Protein AF-A0A967Z6Y1-F1 (afdb_monomer_lite)

Sequence (161 aa):
MITGYQSSNDVVLAMERGEVHGQSSSLQYWAISRPDWLTDGRISHLLYVGPPDPLGTPGVPYLGDLVTTPEDRALVDFIEIGSRLGWPLFAPPGVSPARVETLRQAFERLMEDPAFVADFEATVKGRLNPTTGADLALFVDRALDTPPATLDAAKTILGID

Structure (mmCIF, N/CA/C/O backbone):
data_AF-A0A967Z6Y1-F1
#
_entry.id   AF-A0A967Z6Y1-F1
#
loop_
_atom_site.group_PDB
_atom_site.id
_atom_site.type_symbol
_atom_site.label_atom_id
_atom_site.label_alt_id
_atom_site.label_comp_id
_atom_site.label_asym_id
_atom_site.label_entity_id
_atom_site.label_seq_id
_atom_site.pdbx_PDB_ins_code
_atom_site.Cartn_x
_atom_site.Cartn_y
_atom_site.Cartn_z
_atom_site.occupancy
_atom_site.B_iso_or_equiv
_atom_site.auth_seq_id
_atom_site.auth_comp_id
_atom_site.auth_asym_id
_atom_site.auth_atom_id
_atom_site.pdbx_PDB_model_num
ATOM 1 N N . MET A 1 1 ? 8.935 6.449 26.970 1.00 50.94 1 MET A N 1
ATOM 2 C CA . MET A 1 1 ? 8.587 6.610 25.545 1.00 50.94 1 MET A CA 1
ATOM 3 C C . MET A 1 1 ? 8.590 5.224 24.927 1.00 50.94 1 MET A C 1
ATOM 5 O O . MET A 1 1 ? 9.630 4.582 24.974 1.00 50.94 1 MET A O 1
ATOM 9 N N . ILE A 1 2 ? 7.441 4.726 24.464 1.00 59.88 2 ILE A N 1
ATOM 10 C CA . ILE A 1 2 ? 7.377 3.499 23.656 1.00 59.88 2 ILE A CA 1
ATOM 11 C C . ILE A 1 2 ? 7.537 3.961 22.210 1.00 59.88 2 ILE A C 1
ATOM 13 O O . ILE A 1 2 ? 6.683 4.679 21.704 1.00 59.88 2 ILE A O 1
ATOM 17 N N . THR A 1 3 ? 8.646 3.614 21.566 1.00 75.62 3 THR A N 1
ATOM 18 C CA . THR A 1 3 ? 8.992 4.041 20.195 1.00 75.62 3 THR A CA 1
ATOM 19 C C . THR A 1 3 ? 8.289 3.218 19.109 1.00 75.62 3 THR A C 1
ATOM 21 O O . THR A 1 3 ? 8.717 3.220 17.961 1.00 75.62 3 THR A O 1
ATOM 24 N N . GLY A 1 4 ? 7.235 2.486 19.474 1.00 81.38 4 GLY A N 1
ATOM 25 C CA . GLY A 1 4 ? 6.587 1.488 18.628 1.00 81.38 4 GLY A CA 1
ATOM 26 C C . GLY A 1 4 ? 7.291 0.127 18.631 1.00 81.38 4 GLY A C 1
ATOM 27 O O . GLY A 1 4 ? 8.338 -0.068 19.252 1.00 81.38 4 GLY A O 1
ATOM 28 N N . TYR A 1 5 ? 6.672 -0.821 17.933 1.00 86.19 5 TYR A N 1
ATOM 29 C CA . TYR A 1 5 ? 7.165 -2.181 17.724 1.00 86.19 5 TYR A CA 1
ATOM 30 C C . TYR A 1 5 ? 7.940 -2.263 16.401 1.00 86.19 5 TYR A C 1
ATOM 32 O O . TYR A 1 5 ? 7.614 -1.557 15.451 1.00 86.19 5 TYR A O 1
ATOM 40 N N . GLN A 1 6 ? 8.970 -3.111 16.335 1.00 86.56 6 GLN A N 1
ATOM 41 C CA . GLN A 1 6 ? 9.838 -3.224 15.151 1.00 86.56 6 GLN A CA 1
ATOM 42 C C . GLN A 1 6 ? 9.226 -4.084 14.036 1.00 86.56 6 GLN A C 1
ATOM 44 O O . GLN A 1 6 ? 9.632 -3.983 12.881 1.00 86.56 6 GLN A O 1
ATOM 49 N N . SER A 1 7 ? 8.252 -4.931 14.370 1.00 87.25 7 SER A N 1
ATOM 50 C CA . SER A 1 7 ? 7.548 -5.780 13.415 1.00 87.25 7 SER A CA 1
ATOM 51 C C . SER A 1 7 ? 6.102 -6.029 13.841 1.00 87.25 7 SER A C 1
ATOM 53 O O . SER A 1 7 ? 5.775 -5.971 15.027 1.00 87.25 7 SER A O 1
ATOM 55 N N . SER A 1 8 ? 5.241 -6.393 12.888 1.00 87.00 8 SER A N 1
ATOM 56 C CA . SER A 1 8 ? 3.865 -6.823 13.179 1.00 87.00 8 SER A CA 1
ATOM 57 C C . SER A 1 8 ? 3.813 -8.046 14.103 1.00 87.00 8 SER A C 1
ATOM 59 O O . SER A 1 8 ? 2.883 -8.175 14.893 1.00 87.00 8 SER A O 1
ATOM 61 N N . ASN A 1 9 ? 4.823 -8.923 14.067 1.00 89.38 9 ASN A N 1
ATOM 62 C CA . ASN A 1 9 ? 4.895 -10.075 14.972 1.00 89.38 9 ASN A CA 1
ATOM 63 C C . ASN A 1 9 ? 5.085 -9.648 16.434 1.00 89.38 9 ASN A C 1
ATOM 65 O O . ASN A 1 9 ? 4.484 -10.249 17.324 1.00 89.38 9 ASN A O 1
ATOM 69 N N . ASP A 1 10 ? 5.875 -8.601 16.686 1.00 91.38 10 ASP A N 1
ATOM 70 C CA . ASP A 1 10 ? 6.061 -8.077 18.043 1.00 91.38 10 ASP A CA 1
ATOM 71 C C . ASP A 1 10 ? 4.764 -7.448 18.570 1.00 91.38 10 ASP A C 1
ATOM 73 O O . ASP A 1 10 ? 4.431 -7.611 19.744 1.00 91.38 10 ASP A O 1
ATOM 77 N N . VAL A 1 11 ? 3.993 -6.791 17.691 1.00 92.31 11 VAL A N 1
ATOM 78 C CA . VAL A 1 11 ? 2.666 -6.258 18.036 1.00 92.31 11 VAL A CA 1
ATOM 79 C C . VAL A 1 11 ? 1.692 -7.390 18.359 1.00 92.31 11 VAL A C 1
ATOM 81 O O . VAL A 1 11 ? 0.976 -7.303 19.350 1.00 92.31 11 VAL A O 1
ATOM 84 N N . VAL A 1 12 ? 1.686 -8.482 17.586 1.00 92.56 12 VAL A N 1
ATOM 85 C CA . VAL A 1 12 ? 0.849 -9.661 17.881 1.00 92.56 12 VAL A CA 1
ATOM 86 C C . VAL A 1 12 ? 1.192 -10.257 19.246 1.00 92.56 12 VAL A C 1
ATOM 88 O O . VAL A 1 12 ? 0.289 -10.555 20.022 1.00 92.56 12 VAL A O 1
ATOM 91 N N . LEU A 1 13 ? 2.477 -10.384 19.582 1.00 92.81 13 LEU A N 1
ATOM 92 C CA . LEU A 1 13 ? 2.890 -10.874 20.899 1.00 92.81 13 LEU A CA 1
ATOM 93 C C . LEU A 1 13 ? 2.440 -9.933 22.026 1.00 92.81 13 LEU A C 1
ATOM 95 O O . LEU A 1 13 ? 2.010 -10.384 23.087 1.00 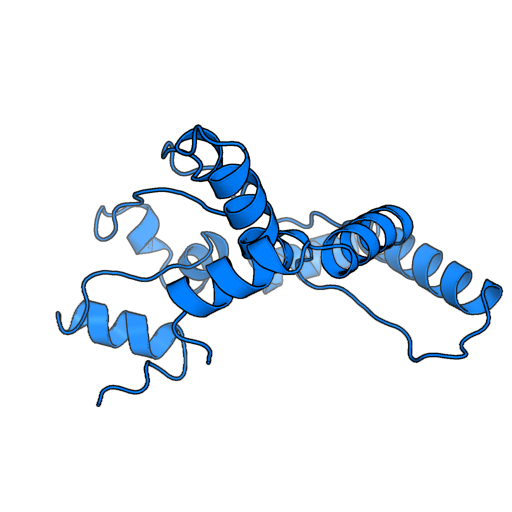92.81 13 LEU A O 1
ATOM 99 N N . ALA A 1 14 ? 2.510 -8.624 21.798 1.00 93.81 14 ALA A N 1
ATOM 100 C CA . ALA A 1 14 ? 1.993 -7.631 22.727 1.00 93.81 14 ALA A CA 1
ATOM 101 C C . ALA A 1 14 ? 0.461 -7.697 22.868 1.00 93.81 14 ALA A C 1
ATOM 103 O O . ALA A 1 14 ? -0.049 -7.539 23.977 1.00 93.81 14 ALA A O 1
ATOM 104 N N . MET A 1 15 ? -0.271 -7.995 21.787 1.00 93.75 15 MET A N 1
ATOM 105 C CA . MET A 1 15 ? -1.713 -8.265 21.836 1.00 93.75 15 MET A CA 1
ATOM 106 C C . MET A 1 15 ? -2.018 -9.497 22.694 1.00 93.75 15 MET A C 1
ATOM 108 O O . MET A 1 15 ? -2.877 -9.435 23.567 1.00 93.75 15 MET A O 1
ATOM 112 N N . GLU A 1 16 ? -1.282 -10.597 22.507 1.00 92.25 16 GLU A N 1
ATOM 113 C CA . GLU A 1 16 ? -1.439 -11.825 23.306 1.00 92.25 16 GLU A CA 1
ATOM 114 C C . GLU A 1 16 ? -1.166 -11.589 24.802 1.00 92.25 16 GLU A C 1
ATOM 116 O O . GLU A 1 16 ? -1.786 -12.221 25.657 1.00 92.25 16 GLU A O 1
ATOM 121 N N . ARG A 1 17 ? -0.261 -10.658 25.129 1.00 94.75 17 ARG A N 1
ATOM 122 C CA . ARG A 1 17 ? 0.058 -10.253 26.509 1.00 94.75 17 ARG A CA 1
ATOM 123 C C . ARG A 1 17 ? -0.894 -9.206 27.091 1.00 94.75 17 ARG A C 1
ATOM 125 O O . ARG A 1 17 ? -0.795 -8.909 28.279 1.00 94.75 17 ARG A O 1
ATOM 132 N N . GLY A 1 18 ? -1.788 -8.640 26.281 1.00 92.81 18 GLY A N 1
ATOM 133 C CA . GLY A 1 18 ? -2.673 -7.546 26.685 1.00 92.81 18 GLY A CA 1
ATOM 134 C C . GLY A 1 18 ? -1.967 -6.195 26.859 1.00 92.81 18 GLY A C 1
ATOM 135 O O . GLY A 1 18 ? -2.501 -5.308 27.518 1.00 92.81 18 GLY A O 1
ATOM 136 N N . GLU A 1 19 ? -0.770 -6.023 26.294 1.00 94.19 19 GLU A N 1
ATOM 137 C CA . GLU A 1 19 ? -0.039 -4.746 26.297 1.00 94.19 19 GLU A CA 1
ATOM 138 C C . GLU A 1 19 ? -0.647 -3.750 25.293 1.00 94.19 19 GLU A C 1
ATOM 140 O O . GLU A 1 19 ? -0.638 -2.539 25.520 1.00 94.19 19 GLU A O 1
ATOM 145 N N . VAL A 1 20 ? -1.206 -4.263 24.192 1.00 93.56 20 VAL A N 1
ATOM 146 C CA . VAL A 1 20 ? -1.937 -3.499 23.172 1.00 93.56 20 VAL A CA 1
ATOM 147 C C . VAL A 1 20 ? -3.219 -4.229 22.774 1.00 93.56 20 VAL A C 1
ATOM 149 O O . VAL A 1 20 ? -3.325 -5.442 22.918 1.00 93.56 20 VAL A O 1
ATOM 152 N N . HIS A 1 21 ? -4.198 -3.494 22.245 1.00 91.75 21 HIS A N 1
ATOM 153 C CA . HIS A 1 21 ? -5.531 -4.036 21.942 1.00 91.75 21 HIS A CA 1
ATOM 154 C C . HIS A 1 21 ? -5.783 -4.286 20.449 1.00 91.75 21 HIS A C 1
ATOM 156 O O . HIS A 1 21 ? -6.832 -4.809 20.085 1.00 91.75 21 HIS A O 1
ATOM 162 N N . GLY A 1 22 ? -4.853 -3.908 19.570 1.00 90.88 22 GLY A N 1
ATOM 163 C CA . GLY A 1 22 ? -5.031 -4.076 18.134 1.00 90.88 22 GLY A CA 1
ATOM 164 C C . GLY A 1 22 ? -3.890 -3.501 17.310 1.00 90.88 22 GLY A C 1
ATOM 165 O O . GLY A 1 22 ? -3.001 -2.824 17.828 1.00 90.88 22 GLY A O 1
ATOM 166 N N . GLN A 1 23 ? -3.953 -3.768 16.010 1.00 90.69 23 GLN A N 1
ATOM 167 C CA . GLN A 1 23 ? -3.041 -3.227 15.013 1.00 90.69 23 GLN A CA 1
ATOM 168 C C . GLN A 1 23 ? -3.755 -3.025 13.679 1.00 90.69 23 GLN A C 1
ATOM 170 O O . GLN A 1 23 ? -4.730 -3.714 13.380 1.00 90.69 23 GLN A O 1
ATOM 175 N N . SER A 1 24 ? -3.228 -2.115 12.864 1.00 88.31 24 SER A N 1
ATOM 176 C CA . SER A 1 24 ? -3.577 -2.046 11.446 1.00 88.31 24 SER A CA 1
ATOM 177 C C . SER A 1 24 ? -2.726 -3.060 10.682 1.00 88.31 24 SER A C 1
ATOM 179 O O . SER A 1 24 ? -1.499 -3.054 10.790 1.00 88.31 24 SER A O 1
ATOM 181 N N . SER A 1 25 ? -3.357 -3.990 9.969 1.00 87.75 25 SER A N 1
ATOM 182 C CA . SER A 1 25 ? -2.686 -5.033 9.179 1.00 87.75 25 SER A CA 1
ATOM 183 C C . SER A 1 25 ? -3.611 -5.533 8.072 1.00 87.75 25 SER A C 1
ATOM 185 O O . SER A 1 25 ? -4.831 -5.480 8.223 1.00 87.75 25 SER A O 1
ATOM 187 N N . SER A 1 26 ? -3.041 -6.026 6.969 1.00 85.06 26 SER A N 1
ATOM 188 C CA . SER A 1 26 ? -3.812 -6.620 5.868 1.00 85.06 26 SER A CA 1
ATOM 189 C C . SER A 1 26 ? -4.432 -7.962 6.267 1.00 85.06 26 SER A C 1
ATOM 191 O O . SER A 1 26 ? -3.914 -8.652 7.153 1.00 85.06 26 SER A O 1
ATOM 193 N N . LEU A 1 27 ? -5.509 -8.384 5.590 1.00 85.88 27 LEU A N 1
ATOM 194 C CA . LEU A 1 27 ? -6.073 -9.722 5.818 1.00 85.88 27 LEU A CA 1
ATOM 195 C C . LEU A 1 27 ? -5.074 -10.802 5.419 1.00 85.88 27 LEU A C 1
ATOM 197 O O . LEU A 1 27 ? -4.967 -11.823 6.094 1.00 85.88 27 LEU A O 1
ATOM 201 N N . GLN A 1 28 ? -4.286 -10.543 4.375 1.00 83.69 28 GLN A N 1
ATOM 202 C CA . GLN A 1 28 ? -3.210 -11.430 3.954 1.00 83.69 28 GLN A CA 1
ATOM 203 C C . GLN A 1 28 ? -2.195 -11.705 5.080 1.00 83.69 28 GLN A C 1
ATOM 205 O O . GLN A 1 28 ? -1.798 -12.854 5.274 1.00 83.69 28 GLN A O 1
ATOM 210 N N . TYR A 1 29 ? -1.798 -10.691 5.861 1.00 87.44 29 TYR A N 1
ATOM 211 C CA . TYR A 1 29 ? -0.897 -10.898 7.001 1.00 87.44 29 TYR A CA 1
ATOM 212 C C . TYR A 1 29 ? -1.491 -11.883 8.013 1.00 87.44 29 TYR A C 1
ATOM 214 O O . TYR A 1 29 ? -0.802 -12.801 8.466 1.00 87.44 29 TYR A O 1
ATOM 222 N N . TRP A 1 30 ? -2.771 -11.724 8.349 1.00 88.94 30 TRP A N 1
ATOM 223 C CA . TRP A 1 30 ? -3.456 -12.614 9.284 1.00 88.94 30 TRP A CA 1
ATOM 224 C C . TRP A 1 30 ? -3.620 -14.022 8.714 1.00 88.94 30 TRP A C 1
ATOM 226 O O . TRP A 1 30 ? -3.333 -14.988 9.415 1.00 88.94 30 TRP A O 1
ATOM 236 N N . ALA A 1 31 ? -3.968 -14.148 7.432 1.00 86.19 31 ALA A N 1
ATOM 237 C CA . ALA A 1 31 ? -4.096 -15.432 6.746 1.00 86.19 31 ALA A CA 1
ATOM 238 C C . ALA A 1 31 ? -2.784 -16.242 6.739 1.00 86.19 31 ALA A C 1
ATOM 240 O O . ALA A 1 31 ? -2.821 -17.470 6.779 1.00 86.19 31 ALA A O 1
ATOM 241 N N . ILE A 1 32 ? -1.625 -15.572 6.724 1.00 86.75 32 ILE A N 1
ATOM 242 C CA . ILE A 1 32 ? -0.308 -16.223 6.800 1.00 86.75 32 ILE A CA 1
ATOM 243 C C . ILE A 1 32 ? 0.100 -16.503 8.250 1.00 86.75 32 ILE A C 1
ATOM 245 O O . ILE A 1 32 ? 0.548 -17.601 8.572 1.00 86.75 32 ILE A O 1
ATOM 249 N N . SER A 1 33 ? 0.013 -15.496 9.121 1.00 88.38 33 SER A N 1
ATOM 250 C CA . SER A 1 33 ? 0.663 -15.524 10.438 1.00 88.38 33 SER A CA 1
ATOM 251 C C . SER A 1 33 ? -0.204 -16.117 11.549 1.00 88.38 33 SER A C 1
ATOM 253 O O . SER A 1 33 ? 0.334 -16.703 12.494 1.00 88.38 33 SER A O 1
ATOM 255 N N . ARG A 1 34 ? -1.527 -15.940 11.471 1.00 91.00 34 ARG A N 1
ATOM 256 C CA . ARG A 1 34 ? -2.524 -16.343 12.478 1.00 91.00 34 ARG A CA 1
ATOM 257 C C . ARG A 1 34 ? -3.874 -16.666 11.800 1.00 91.00 34 ARG A C 1
ATOM 259 O O . ARG A 1 34 ? -4.873 -16.025 12.125 1.00 91.00 34 ARG A O 1
ATOM 266 N N . PRO A 1 35 ? -3.942 -17.635 10.865 1.00 89.62 35 PRO A N 1
ATOM 267 C CA . PRO A 1 35 ? -5.153 -17.892 10.076 1.00 89.62 35 PRO A CA 1
ATOM 268 C C . PRO A 1 35 ? -6.388 -18.175 10.939 1.00 89.62 35 PRO A C 1
ATOM 270 O O . PRO A 1 35 ? -7.474 -17.689 10.632 1.00 89.62 35 PRO A O 1
ATOM 273 N N . ASP A 1 36 ? -6.215 -18.888 12.055 1.00 92.44 36 ASP A N 1
ATOM 274 C CA . ASP A 1 36 ? -7.314 -19.240 12.960 1.00 92.44 36 ASP A CA 1
ATOM 275 C C . ASP A 1 36 ? -8.018 -18.001 13.539 1.00 92.44 36 ASP A C 1
ATOM 277 O O . ASP A 1 36 ? -9.241 -18.010 13.699 1.00 92.44 36 ASP A O 1
ATOM 281 N N . TRP A 1 37 ? -7.281 -16.903 13.761 1.00 91.62 37 TRP A N 1
ATOM 282 C CA . TRP A 1 37 ? -7.817 -15.670 14.354 1.00 91.62 37 TRP A CA 1
ATOM 283 C C . TRP A 1 37 ? -8.871 -15.004 13.466 1.00 91.62 37 TRP A C 1
ATOM 285 O O . TRP A 1 37 ? -9.759 -14.324 13.973 1.00 91.62 37 TRP A O 1
ATOM 295 N N . LEU A 1 38 ? -8.819 -15.232 12.149 1.00 88.25 38 LEU A N 1
ATOM 296 C CA . LEU A 1 38 ? -9.827 -14.733 11.211 1.00 88.25 38 LEU A CA 1
ATOM 297 C C . LEU A 1 38 ? -11.191 -15.418 11.382 1.00 88.25 38 LEU A C 1
ATOM 299 O O . LEU A 1 38 ? -12.192 -14.900 10.892 1.00 88.25 38 LEU A O 1
ATOM 303 N N . THR A 1 39 ? -11.242 -16.577 12.045 1.00 87.94 39 THR A N 1
ATOM 304 C CA . THR A 1 39 ? -12.448 -17.422 12.110 1.00 87.94 39 THR A CA 1
ATOM 305 C C . THR A 1 39 ? -12.922 -17.736 13.524 1.00 87.94 39 THR A C 1
ATOM 307 O O . THR A 1 39 ? -14.099 -18.035 13.712 1.00 87.94 39 THR A O 1
ATOM 310 N N . ASP A 1 40 ? -12.049 -17.648 14.527 1.00 92.12 40 ASP A N 1
ATOM 311 C CA . ASP A 1 40 ? -12.356 -18.063 15.900 1.00 92.12 40 ASP A CA 1
ATOM 312 C C . ASP A 1 40 ? -12.837 -16.927 16.821 1.00 92.12 40 ASP A C 1
ATOM 314 O O . ASP A 1 40 ? -13.125 -17.156 17.997 1.00 92.12 40 ASP A O 1
ATOM 318 N N . GLY A 1 41 ? -12.956 -15.708 16.286 1.00 89.06 41 GLY A N 1
ATOM 319 C CA . GLY A 1 41 ? -13.467 -14.543 17.008 1.00 89.06 41 GLY A CA 1
ATOM 320 C C . GLY A 1 41 ? -12.457 -13.869 17.940 1.00 89.06 41 GLY A C 1
ATOM 321 O O . GLY A 1 41 ? -12.855 -13.007 18.721 1.00 89.06 41 GLY A O 1
ATOM 322 N N . ARG A 1 42 ? -11.161 -14.219 17.876 1.00 89.69 42 ARG A N 1
ATOM 323 C CA . ARG A 1 42 ? -10.113 -13.540 18.667 1.00 89.69 42 ARG A CA 1
ATOM 324 C C . ARG A 1 42 ? -9.855 -12.098 18.252 1.00 89.69 42 ARG A C 1
ATOM 326 O O . ARG A 1 42 ? -9.393 -11.314 19.077 1.00 89.69 42 ARG A O 1
ATOM 333 N N . ILE A 1 43 ? -10.127 -11.752 16.996 1.00 91.69 43 ILE A N 1
ATOM 334 C CA . ILE A 1 43 ? -10.011 -10.383 16.494 1.00 91.69 43 ILE A CA 1
ATOM 335 C C . ILE A 1 43 ? -11.332 -9.907 15.903 1.00 91.69 43 ILE A C 1
ATOM 337 O O . ILE A 1 43 ? -12.084 -10.676 15.305 1.00 91.69 43 ILE A O 1
ATOM 341 N N . SER A 1 44 ? -11.567 -8.606 16.035 1.00 91.06 44 SER A N 1
ATOM 342 C CA . SER A 1 44 ? -12.679 -7.903 15.404 1.00 91.06 44 SER A CA 1
ATOM 343 C C . SER A 1 44 ? -12.122 -6.853 14.457 1.00 91.06 44 SER A C 1
ATOM 345 O O . SER A 1 44 ? -11.306 -6.020 14.853 1.00 91.06 44 SER A O 1
ATOM 347 N N . HIS A 1 45 ? -12.581 -6.871 13.211 1.00 90.38 45 HIS A N 1
ATOM 348 C CA . HIS A 1 45 ? -12.294 -5.806 12.258 1.00 90.38 45 HIS A CA 1
ATOM 349 C C . HIS A 1 45 ? -13.220 -4.621 12.560 1.00 90.38 45 HIS A C 1
ATOM 351 O O . HIS A 1 45 ? -14.406 -4.819 12.821 1.00 90.38 45 HIS A O 1
ATOM 357 N N . LEU A 1 46 ? -12.690 -3.397 12.543 1.00 91.25 46 LEU A N 1
ATOM 358 C CA . LEU A 1 46 ? -13.467 -2.186 12.855 1.00 91.25 46 LEU A CA 1
ATOM 359 C C . LEU A 1 46 ? -13.756 -1.343 11.611 1.00 91.25 46 LEU A C 1
ATOM 361 O O . LEU A 1 46 ? -14.855 -0.823 11.449 1.00 91.25 46 LEU A O 1
ATOM 365 N N . LEU A 1 47 ? -12.758 -1.218 10.743 1.00 90.88 47 LEU A N 1
ATOM 366 C CA . LEU A 1 47 ? -12.800 -0.499 9.476 1.00 90.88 47 LEU A CA 1
ATOM 367 C C . LEU A 1 47 ? -11.699 -1.051 8.568 1.00 90.88 47 LEU A C 1
ATOM 369 O O . LEU A 1 47 ? -10.795 -1.740 9.050 1.00 90.88 47 LEU A O 1
ATOM 373 N N . TYR A 1 48 ? -11.744 -0.722 7.281 1.00 89.69 48 TYR A N 1
ATOM 374 C CA . TYR A 1 48 ? -10.618 -0.941 6.375 1.00 89.69 48 TYR A CA 1
ATOM 375 C C . TYR A 1 48 ? -10.178 0.363 5.702 1.00 89.69 48 TYR A C 1
ATOM 377 O O . TYR A 1 48 ? -10.964 1.299 5.542 1.00 89.69 48 TYR A O 1
ATOM 385 N N . VAL A 1 49 ? -8.898 0.411 5.334 1.00 89.00 49 VAL A N 1
ATOM 386 C CA . VAL A 1 49 ? -8.229 1.539 4.673 1.00 89.00 49 VAL A CA 1
ATOM 387 C C . VAL A 1 49 ? -7.471 0.994 3.469 1.00 89.00 49 VAL A C 1
ATOM 389 O O . VAL A 1 49 ? -6.829 -0.052 3.570 1.00 89.00 49 VAL A O 1
ATOM 392 N N . GLY A 1 50 ? -7.515 1.710 2.351 1.00 85.69 50 GLY A N 1
ATOM 393 C CA . GLY A 1 50 ? -6.879 1.300 1.103 1.00 85.69 50 GLY A CA 1
ATOM 394 C C . GLY A 1 50 ? -7.782 0.451 0.200 1.00 85.69 50 GLY A C 1
ATOM 395 O O . GLY A 1 50 ? -9.000 0.394 0.397 1.00 85.69 50 GLY A O 1
ATOM 396 N N . PRO A 1 51 ? -7.204 -0.173 -0.844 1.00 79.44 51 PRO A N 1
ATOM 397 C CA . PRO A 1 51 ? -7.977 -0.953 -1.800 1.00 79.44 51 PRO A CA 1
ATOM 398 C C . PRO A 1 51 ? -8.609 -2.185 -1.129 1.00 79.44 51 PRO A C 1
ATOM 400 O O . PRO A 1 51 ? -8.071 -2.685 -0.138 1.00 79.44 51 PRO A O 1
ATOM 403 N N . PRO A 1 52 ? -9.723 -2.709 -1.674 1.00 75.00 52 PRO A N 1
ATOM 404 C CA . PRO A 1 52 ? -10.277 -3.981 -1.227 1.00 75.00 52 PRO A CA 1
ATOM 405 C C . PRO A 1 52 ? -9.208 -5.080 -1.230 1.00 75.00 52 PRO A C 1
ATOM 407 O O . PRO A 1 52 ? -8.486 -5.246 -2.216 1.00 75.00 52 PRO A O 1
ATOM 410 N N . ASP A 1 53 ? -9.116 -5.830 -0.133 1.00 77.19 53 ASP A N 1
ATOM 411 C CA . ASP A 1 53 ? -8.202 -6.967 -0.043 1.00 77.19 53 ASP A CA 1
ATOM 412 C C . ASP A 1 53 ? -8.713 -8.090 -0.968 1.00 77.19 53 ASP A C 1
ATOM 414 O O . ASP A 1 53 ? -9.919 -8.369 -0.984 1.00 77.19 53 ASP A O 1
ATOM 418 N N . PRO A 1 54 ? -7.845 -8.755 -1.748 1.00 74.94 54 PRO A N 1
ATOM 419 C CA . PRO A 1 54 ? -8.275 -9.850 -2.611 1.00 74.94 54 PRO A CA 1
ATOM 420 C C . PRO A 1 54 ? -8.866 -11.058 -1.868 1.00 74.94 54 PRO A C 1
ATOM 422 O O . PRO A 1 54 ? -9.546 -11.880 -2.484 1.00 74.94 54 PRO A O 1
ATOM 425 N N . LEU A 1 55 ? -8.622 -11.182 -0.559 1.00 76.25 55 LEU A N 1
ATOM 426 C CA . LEU A 1 55 ? -9.267 -12.173 0.307 1.00 76.25 55 LEU A CA 1
ATOM 427 C C . LEU A 1 55 ? -10.704 -11.781 0.704 1.00 76.25 55 LEU A C 1
ATOM 429 O O . LEU A 1 55 ? -11.410 -12.588 1.308 1.00 76.25 55 LEU A O 1
ATOM 433 N N . GLY A 1 56 ? -11.154 -10.579 0.335 1.00 76.12 56 GLY A N 1
ATOM 434 C CA . GLY A 1 56 ? -12.487 -10.039 0.593 1.00 76.12 56 GLY A CA 1
ATOM 435 C C . GLY A 1 56 ? -12.478 -8.859 1.566 1.00 76.12 56 GLY A C 1
ATOM 436 O O . GLY A 1 56 ? -11.445 -8.466 2.100 1.00 76.12 56 GLY A O 1
ATOM 437 N N . THR A 1 57 ? -13.652 -8.278 1.819 1.00 69.25 57 THR A N 1
ATOM 438 C CA . THR A 1 57 ? -13.828 -7.251 2.855 1.00 69.25 57 THR A CA 1
ATOM 439 C C . THR A 1 57 ? -14.502 -7.871 4.083 1.00 69.25 57 THR A C 1
ATOM 441 O O . THR A 1 57 ? -15.459 -8.634 3.931 1.00 69.25 57 THR A O 1
ATOM 444 N N . PRO A 1 58 ? -14.070 -7.557 5.319 1.00 70.62 58 PRO A N 1
ATOM 445 C CA . PRO A 1 58 ? -14.605 -8.200 6.521 1.00 70.62 58 PRO A CA 1
ATOM 446 C C . PRO A 1 58 ? -15.996 -7.677 6.939 1.00 70.62 58 PRO A C 1
ATOM 448 O O . PRO A 1 58 ? -16.356 -7.739 8.109 1.00 70.62 58 PRO A O 1
ATOM 451 N N . GLY A 1 59 ? -16.788 -7.140 6.000 1.00 82.56 59 GLY A N 1
ATOM 452 C CA . GLY A 1 59 ? -18.114 -6.572 6.275 1.00 82.56 59 GLY A CA 1
ATOM 453 C C . GLY A 1 59 ? -18.091 -5.302 7.137 1.00 82.56 59 GLY A C 1
ATOM 454 O O . GLY A 1 59 ? -19.095 -4.961 7.755 1.00 82.56 59 GLY A O 1
ATOM 455 N N . VAL A 1 60 ? -16.947 -4.619 7.196 1.00 89.12 60 VAL A N 1
ATOM 456 C CA . VAL A 1 60 ? -16.721 -3.393 7.978 1.00 89.12 60 VAL A CA 1
ATOM 457 C C . VAL A 1 60 ? -16.694 -2.165 7.067 1.00 89.12 60 VAL A C 1
ATOM 459 O O . VAL A 1 60 ? -16.395 -2.312 5.878 1.00 89.12 60 VAL A O 1
ATOM 462 N N . PRO A 1 61 ? -16.984 -0.958 7.585 1.00 92.12 61 PRO A N 1
ATOM 463 C CA . PRO A 1 61 ? -16.960 0.252 6.776 1.00 92.12 61 PRO A CA 1
ATOM 464 C C . PRO A 1 61 ? -15.567 0.555 6.217 1.00 92.12 61 PRO A C 1
ATOM 466 O O . PRO A 1 61 ? -14.539 0.330 6.864 1.00 92.12 61 PRO A O 1
ATOM 469 N N . TYR A 1 62 ? -15.559 1.128 5.021 1.00 91.25 62 TYR A N 1
ATOM 470 C CA . TYR A 1 62 ? -14.396 1.781 4.442 1.00 91.25 62 TYR A CA 1
ATOM 471 C C . TYR A 1 62 ? -14.176 3.141 5.106 1.00 91.25 62 TYR A C 1
ATOM 473 O O . TYR A 1 62 ? -15.128 3.909 5.245 1.00 91.25 62 TYR A O 1
ATOM 481 N N . LEU A 1 63 ? -12.939 3.495 5.465 1.00 91.88 63 LEU A N 1
ATOM 482 C CA . LEU A 1 63 ? -12.653 4.813 6.045 1.00 91.88 63 LEU A CA 1
ATOM 483 C C . LEU A 1 63 ? -13.096 5.970 5.131 1.00 91.88 63 LEU A C 1
ATOM 485 O O . LEU A 1 63 ? -13.657 6.951 5.618 1.00 91.88 63 LEU A O 1
ATOM 489 N N . GLY A 1 64 ? -12.907 5.839 3.814 1.00 91.38 64 GLY A N 1
ATOM 490 C CA . GLY A 1 64 ? -13.308 6.863 2.843 1.00 91.38 64 GLY A CA 1
ATOM 491 C C . GLY A 1 64 ? -14.823 7.102 2.756 1.00 91.38 64 GLY A C 1
ATOM 492 O O . GLY A 1 64 ? -15.253 8.187 2.349 1.00 91.38 64 GLY A O 1
ATOM 493 N N . ASP A 1 65 ? -15.635 6.133 3.189 1.00 91.94 65 ASP A N 1
ATOM 494 C CA . ASP A 1 65 ? -17.094 6.275 3.269 1.00 91.94 65 ASP A CA 1
ATOM 495 C C . ASP A 1 65 ? -17.541 6.986 4.556 1.00 91.94 65 ASP A C 1
ATOM 497 O O . ASP A 1 65 ? -18.653 7.511 4.617 1.00 91.94 65 ASP A O 1
ATOM 501 N N . LEU A 1 66 ? -16.683 7.027 5.582 1.00 94.12 66 LEU A N 1
ATOM 502 C CA . LEU A 1 66 ? -16.978 7.656 6.874 1.00 94.12 66 LEU A CA 1
ATOM 503 C C . LEU A 1 66 ? -16.651 9.155 6.903 1.00 94.12 66 LEU A C 1
ATOM 505 O O . LEU A 1 66 ? -17.179 9.878 7.748 1.00 94.12 66 LEU A O 1
ATOM 509 N N . VAL A 1 67 ? -15.794 9.632 5.997 1.00 94.12 67 VAL A N 1
ATOM 510 C CA . VAL A 1 67 ? -15.415 11.048 5.902 1.00 94.12 67 VAL A CA 1
ATOM 511 C C . VAL A 1 67 ? -16.369 11.827 4.998 1.00 94.12 67 VAL A C 1
ATOM 513 O O . VAL A 1 67 ? -16.765 11.369 3.925 1.00 94.12 67 VAL A O 1
ATOM 516 N N . THR A 1 68 ? -16.747 13.036 5.417 1.00 94.12 68 THR A N 1
ATOM 517 C CA . THR A 1 68 ? -17.776 13.829 4.721 1.00 94.12 68 THR A CA 1
ATOM 518 C C . THR A 1 68 ? -17.260 15.126 4.112 1.00 94.12 68 THR A C 1
ATOM 520 O O . THR A 1 68 ? -17.870 15.615 3.162 1.00 94.12 68 THR A O 1
ATOM 523 N N . THR A 1 69 ? -16.167 15.691 4.630 1.00 95.19 69 THR A N 1
ATOM 524 C CA . THR A 1 69 ? -15.618 16.962 4.137 1.00 95.19 69 THR A CA 1
ATOM 525 C C . THR A 1 69 ? -14.641 16.733 2.974 1.00 95.19 69 THR A C 1
ATOM 527 O O . THR A 1 69 ? -13.998 15.680 2.915 1.00 95.19 69 THR A O 1
ATOM 530 N N . PRO A 1 70 ? -14.518 17.677 2.020 1.00 92.06 70 PRO A N 1
ATOM 531 C CA . PRO A 1 70 ? -13.487 17.615 0.982 1.00 92.06 70 PRO A CA 1
ATOM 532 C C . PRO A 1 70 ? -12.067 17.508 1.553 1.00 92.06 70 PRO A C 1
ATOM 534 O O . PRO A 1 70 ? -11.235 16.793 1.000 1.00 92.06 70 PRO A O 1
ATOM 537 N N . GLU A 1 71 ? -11.807 18.188 2.667 1.00 91.31 71 GLU A N 1
ATOM 538 C CA . GLU A 1 71 ? -10.519 18.201 3.354 1.00 91.31 71 GLU A CA 1
ATOM 539 C C . GLU A 1 71 ? -10.170 16.822 3.931 1.00 91.31 71 GLU A C 1
ATOM 541 O O . GLU A 1 71 ? -9.083 16.304 3.669 1.00 91.31 71 GLU A O 1
ATOM 546 N N . ASP A 1 72 ? -11.105 16.183 4.643 1.00 92.56 72 ASP A N 1
ATOM 547 C CA . ASP A 1 72 ? -10.901 14.840 5.198 1.00 92.56 72 ASP A CA 1
ATOM 548 C C . ASP A 1 72 ? -10.778 13.788 4.090 1.00 92.56 72 ASP A C 1
ATOM 550 O O . ASP A 1 72 ? -10.002 12.842 4.215 1.00 92.56 72 ASP A O 1
ATOM 554 N N . ARG A 1 73 ? -11.508 13.954 2.977 1.00 91.69 73 ARG A N 1
ATOM 555 C CA . ARG A 1 73 ? -11.374 13.080 1.800 1.00 91.69 73 ARG A CA 1
ATOM 556 C C . ARG A 1 73 ? -9.979 13.165 1.196 1.00 91.69 73 ARG A C 1
ATOM 558 O O . ARG A 1 73 ? -9.355 12.129 1.003 1.00 91.69 73 ARG A O 1
ATOM 565 N N . ALA A 1 74 ? -9.468 14.376 0.972 1.00 90.25 74 ALA A N 1
ATOM 566 C CA . ALA A 1 74 ? -8.107 14.576 0.480 1.00 90.25 74 ALA A CA 1
ATOM 567 C C . ALA A 1 74 ? -7.056 13.974 1.427 1.00 90.25 74 ALA A C 1
ATOM 569 O O . ALA A 1 74 ? -6.057 13.417 0.972 1.00 90.25 74 ALA A O 1
ATOM 570 N N . LEU A 1 75 ? -7.283 14.050 2.739 1.00 91.12 75 LEU A N 1
ATOM 571 C CA . LEU A 1 75 ? -6.408 13.427 3.724 1.00 91.12 75 LEU A CA 1
ATOM 572 C C . LEU A 1 75 ? -6.452 11.890 3.666 1.00 91.12 75 LEU A C 1
ATOM 574 O O . LEU A 1 75 ? -5.397 11.257 3.691 1.00 91.12 75 LEU A O 1
ATOM 578 N N . VAL A 1 76 ? -7.641 11.285 3.580 1.00 91.62 76 VAL A N 1
ATOM 579 C CA . VAL A 1 76 ? -7.783 9.826 3.425 1.00 91.62 76 VAL A CA 1
ATOM 580 C C . VAL A 1 76 ? -7.125 9.361 2.129 1.00 91.62 76 VAL A C 1
ATOM 582 O O . VAL A 1 76 ? -6.336 8.419 2.163 1.00 91.62 76 VAL A O 1
ATOM 585 N N . ASP A 1 77 ? -7.371 10.058 1.017 1.00 87.94 77 ASP A N 1
ATOM 586 C CA . ASP A 1 77 ? -6.746 9.760 -0.273 1.00 87.94 77 ASP A CA 1
ATOM 587 C C . ASP A 1 77 ? -5.216 9.799 -0.167 1.00 87.94 77 ASP A C 1
ATOM 589 O O . ASP A 1 77 ? -4.546 8.895 -0.666 1.00 87.94 77 ASP A O 1
ATOM 593 N N . PHE A 1 78 ? -4.663 10.795 0.537 1.00 88.94 78 PHE A N 1
ATOM 594 C CA . PHE A 1 78 ? -3.226 10.910 0.772 1.00 88.94 78 PHE A CA 1
ATOM 595 C C . PHE A 1 78 ? -2.665 9.752 1.613 1.00 88.94 78 PHE A C 1
ATOM 597 O O . PHE A 1 78 ? -1.678 9.122 1.230 1.00 88.94 78 PHE A O 1
ATOM 604 N N . ILE A 1 79 ? -3.298 9.434 2.746 1.00 87.44 79 ILE A N 1
ATOM 605 C CA . ILE A 1 79 ? -2.852 8.351 3.641 1.00 87.44 79 ILE A CA 1
ATOM 606 C C . ILE A 1 79 ? -2.914 6.990 2.929 1.00 87.44 79 ILE A C 1
ATOM 608 O O . ILE A 1 79 ? -2.085 6.112 3.174 1.00 87.44 79 ILE A O 1
ATOM 612 N N . GLU A 1 80 ? -3.858 6.814 2.006 1.00 88.06 80 GLU A N 1
ATOM 613 C CA . GLU A 1 80 ? -4.025 5.582 1.240 1.00 88.06 80 GLU A CA 1
ATOM 614 C C . GLU A 1 80 ? -3.060 5.402 0.070 1.00 88.06 80 GLU A C 1
ATOM 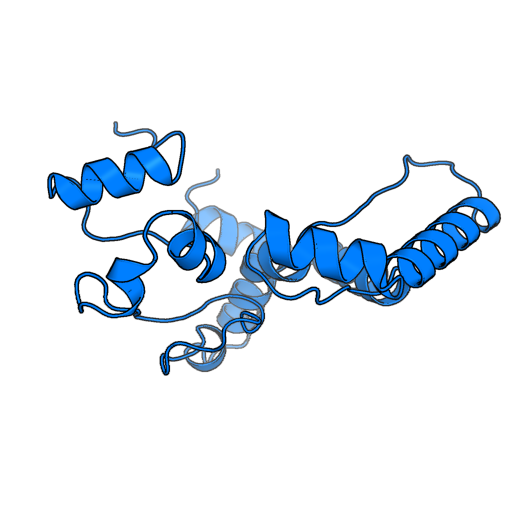616 O O . GLU A 1 80 ? -3.004 4.295 -0.476 1.00 88.06 80 GLU A O 1
ATOM 621 N N . ILE A 1 81 ? -2.287 6.425 -0.315 1.00 85.25 81 ILE A N 1
ATOM 622 C CA . ILE A 1 81 ? -1.346 6.336 -1.445 1.00 85.25 81 ILE A CA 1
ATOM 623 C C . ILE A 1 81 ? -0.452 5.102 -1.301 1.00 85.25 81 ILE A C 1
ATOM 625 O O . ILE A 1 81 ? -0.343 4.311 -2.236 1.00 85.25 81 ILE A O 1
ATOM 629 N N . GLY A 1 82 ? 0.140 4.894 -0.121 1.00 80.75 82 GLY A N 1
ATOM 630 C CA . GLY A 1 82 ? 1.023 3.752 0.128 1.00 80.75 82 GLY A CA 1
ATOM 631 C C . GLY A 1 82 ? 0.322 2.407 -0.079 1.00 80.75 82 GLY A C 1
ATOM 632 O O . GLY A 1 82 ? 0.833 1.547 -0.794 1.00 80.75 82 GLY A O 1
ATOM 633 N N . SER A 1 83 ? -0.884 2.247 0.473 1.00 81.06 83 SER A N 1
ATOM 634 C CA . SER A 1 83 ? -1.681 1.023 0.322 1.00 81.06 83 SER A CA 1
ATOM 635 C C . SER A 1 83 ? -2.123 0.779 -1.125 1.00 81.06 83 SER A C 1
ATOM 637 O O . SER A 1 83 ? -2.254 -0.370 -1.538 1.00 81.06 83 SER A O 1
ATOM 639 N N . ARG A 1 84 ? -2.347 1.842 -1.907 1.00 80.12 84 ARG A N 1
ATOM 640 C CA . ARG A 1 84 ? -2.755 1.761 -3.321 1.00 80.12 84 ARG A CA 1
ATOM 641 C C . ARG A 1 84 ? -1.588 1.501 -4.272 1.00 80.12 84 ARG A C 1
ATOM 643 O O . ARG A 1 84 ? -1.794 0.876 -5.308 1.00 80.12 84 ARG A O 1
ATOM 650 N N . LEU A 1 85 ? -0.379 1.945 -3.926 1.00 81.75 85 LEU A N 1
ATOM 651 C CA . LEU A 1 85 ? 0.837 1.637 -4.686 1.00 81.75 85 LEU A CA 1
ATOM 652 C C . LEU A 1 85 ? 1.204 0.147 -4.600 1.00 81.75 85 LEU A C 1
ATOM 654 O O . LEU A 1 85 ? 1.788 -0.389 -5.542 1.00 81.75 85 LEU A O 1
ATOM 658 N N . GLY A 1 86 ? 0.857 -0.523 -3.496 1.00 82.50 86 GLY A N 1
ATOM 659 C CA . GLY A 1 86 ? 1.132 -1.944 -3.292 1.00 82.50 86 GLY A CA 1
ATOM 660 C C . GLY A 1 86 ? 2.636 -2.229 -3.242 1.00 82.50 86 GLY A C 1
ATOM 661 O O . GLY A 1 86 ? 3.349 -1.686 -2.399 1.00 82.50 86 GLY A O 1
ATOM 662 N N . TRP A 1 87 ? 3.126 -3.073 -4.156 1.00 85.81 87 TRP A N 1
ATOM 663 C CA . TRP A 1 87 ? 4.552 -3.400 -4.301 1.00 85.81 87 TRP A CA 1
ATOM 664 C C . TRP A 1 87 ? 5.104 -2.889 -5.638 1.00 85.81 87 TRP A C 1
ATOM 666 O O . TRP A 1 87 ? 5.301 -3.672 -6.571 1.00 85.81 87 TRP A O 1
ATOM 676 N N . PRO A 1 88 ? 5.330 -1.570 -5.763 1.00 89.19 88 PRO A N 1
ATOM 677 C CA . PRO A 1 88 ? 5.752 -0.974 -7.020 1.00 89.19 88 PRO A CA 1
ATOM 678 C C . PRO A 1 88 ? 7.208 -1.320 -7.356 1.00 89.19 88 PRO A C 1
ATOM 680 O O . PRO A 1 88 ? 8.079 -1.379 -6.486 1.00 89.19 88 PRO A O 1
ATOM 683 N N . LEU A 1 89 ? 7.486 -1.477 -8.651 1.00 91.69 89 LEU A N 1
ATOM 684 C CA . LEU A 1 89 ? 8.840 -1.570 -9.192 1.00 91.69 89 LEU A CA 1
ATOM 685 C C . LEU A 1 89 ? 9.216 -0.241 -9.852 1.00 91.69 89 LEU A C 1
ATOM 687 O O . LEU A 1 89 ? 8.496 0.253 -10.719 1.00 91.69 89 LEU A O 1
ATOM 691 N N . PHE A 1 90 ? 10.370 0.311 -9.478 1.00 90.69 90 PHE A N 1
ATOM 692 C CA . PHE A 1 90 ? 10.883 1.564 -10.031 1.00 90.69 90 PHE A CA 1
ATOM 693 C C . PHE A 1 90 ? 12.213 1.353 -10.751 1.00 90.69 90 PHE A C 1
ATOM 695 O O . PHE A 1 90 ? 13.082 0.611 -10.294 1.00 90.69 90 PHE A O 1
ATOM 702 N N . ALA A 1 91 ? 12.384 2.052 -11.871 1.00 91.75 91 ALA A N 1
ATOM 703 C CA . ALA A 1 91 ? 13.666 2.181 -12.551 1.00 91.75 91 ALA A CA 1
ATOM 704 C C . ALA A 1 91 ? 14.369 3.476 -12.097 1.00 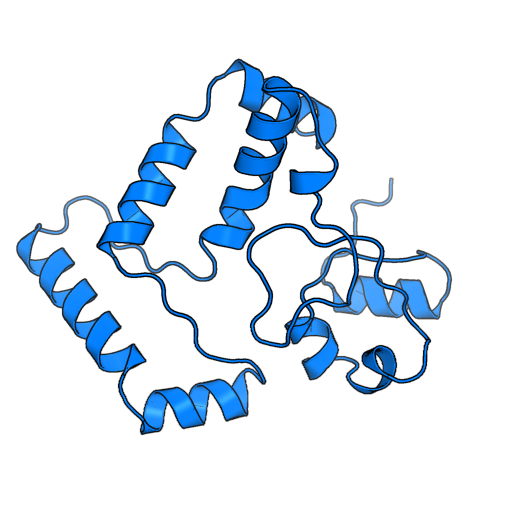91.75 91 ALA A C 1
ATOM 706 O O . ALA A 1 91 ? 13.690 4.456 -11.782 1.00 91.75 91 ALA A O 1
ATOM 707 N N . PRO A 1 92 ? 15.714 3.519 -12.073 1.00 93.12 92 PRO A N 1
ATOM 708 C CA . PRO A 1 92 ? 16.438 4.740 -11.739 1.00 93.12 92 PRO A CA 1
ATOM 709 C C . PRO A 1 92 ? 16.186 5.854 -12.774 1.00 93.12 92 PRO A C 1
ATOM 711 O O . PRO A 1 92 ? 15.831 5.570 -13.924 1.00 93.12 92 PRO A O 1
ATOM 714 N N . PRO A 1 93 ? 16.412 7.129 -12.409 1.00 92.12 93 PRO A N 1
ATOM 715 C CA . PRO A 1 93 ? 16.299 8.238 -13.351 1.00 92.12 93 PRO A CA 1
ATOM 716 C C . PRO A 1 93 ? 17.286 8.089 -14.522 1.00 92.12 93 PRO A C 1
ATOM 718 O O . PRO A 1 93 ? 18.382 7.551 -14.373 1.00 92.12 93 PRO A O 1
ATOM 721 N N . GLY A 1 94 ? 16.901 8.589 -15.701 1.00 93.62 94 GLY A N 1
ATOM 722 C CA . GLY A 1 94 ? 17.740 8.579 -16.909 1.00 93.62 94 GLY A CA 1
ATOM 723 C C . GLY A 1 94 ? 17.663 7.304 -17.761 1.00 93.62 94 GLY A C 1
ATOM 724 O O . GLY A 1 94 ? 18.320 7.222 -18.800 1.00 93.62 94 GLY A O 1
ATOM 725 N N . VAL A 1 95 ? 16.850 6.316 -17.376 1.00 96.25 95 VAL A N 1
ATOM 726 C CA . VAL A 1 95 ? 16.542 5.160 -18.235 1.00 96.25 95 VAL A CA 1
ATOM 727 C C . VAL A 1 95 ? 15.721 5.622 -19.443 1.00 96.25 95 VAL A C 1
ATOM 729 O O . VAL A 1 95 ? 14.772 6.389 -19.304 1.00 96.25 95 VAL A O 1
ATOM 732 N N . SER A 1 96 ? 16.087 5.171 -20.649 1.00 96.94 96 SER A N 1
ATOM 733 C CA . SER A 1 96 ? 15.392 5.598 -21.868 1.00 96.94 96 SER A CA 1
ATOM 734 C C . SER A 1 96 ? 13.926 5.132 -21.883 1.00 96.94 96 SER A C 1
ATOM 736 O O . SER A 1 96 ? 13.647 4.018 -21.427 1.00 96.94 96 SER A O 1
ATOM 738 N N . PRO A 1 97 ? 12.995 5.909 -22.475 1.00 93.62 97 PRO A N 1
ATOM 739 C CA . PRO A 1 97 ? 11.580 5.530 -22.546 1.00 93.62 97 PRO A CA 1
ATOM 740 C C . PRO A 1 97 ? 11.354 4.141 -23.151 1.00 93.62 97 PRO A C 1
ATOM 742 O O . PRO A 1 97 ? 10.560 3.363 -22.637 1.00 93.62 97 PRO A O 1
ATOM 745 N N . ALA A 1 98 ? 12.130 3.781 -24.180 1.00 96.00 98 ALA A N 1
ATOM 746 C CA . ALA A 1 98 ? 12.065 2.458 -24.796 1.00 96.00 98 ALA A CA 1
ATOM 747 C C . ALA A 1 98 ? 12.420 1.320 -23.821 1.00 96.00 98 ALA A C 1
ATOM 749 O O . ALA A 1 98 ? 11.810 0.261 -23.873 1.00 96.00 98 ALA A O 1
ATOM 750 N N . ARG A 1 99 ? 13.385 1.520 -22.910 1.00 96.31 99 ARG A N 1
ATOM 751 C CA . ARG A 1 99 ? 13.733 0.509 -21.896 1.00 96.31 99 ARG A CA 1
ATOM 752 C C . ARG A 1 99 ? 12.664 0.398 -20.816 1.00 96.31 99 ARG A C 1
ATOM 754 O O . ARG A 1 99 ? 12.373 -0.714 -20.388 1.00 96.31 99 ARG A O 1
ATOM 761 N N . VAL A 1 100 ? 12.090 1.525 -20.389 1.00 94.44 100 VAL A N 1
ATOM 762 C CA . VAL A 1 100 ? 10.959 1.530 -19.446 1.00 94.44 100 VAL A CA 1
ATOM 763 C C . VAL A 1 100 ? 9.791 0.744 -20.033 1.00 94.44 100 VAL A C 1
ATOM 765 O O . VAL A 1 100 ? 9.232 -0.113 -19.357 1.00 94.44 100 VAL A O 1
ATOM 768 N N . GLU A 1 101 ? 9.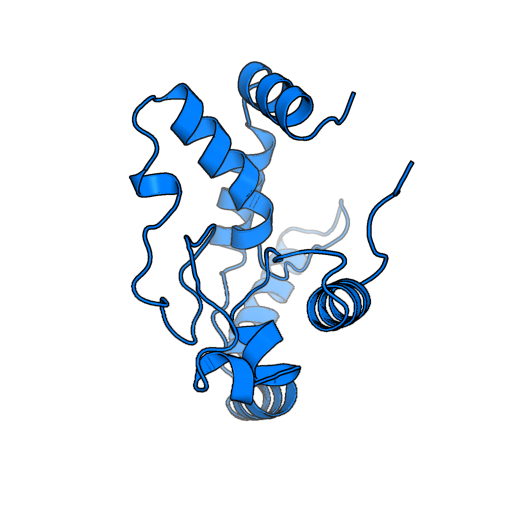480 0.979 -21.305 1.00 94.19 101 GLU A N 1
ATOM 769 C CA . GLU A 1 101 ? 8.405 0.278 -21.999 1.00 94.19 101 GLU A CA 1
ATOM 770 C C . GLU A 1 101 ? 8.660 -1.233 -22.091 1.00 94.19 101 GLU A C 1
ATOM 772 O O . GLU A 1 101 ? 7.793 -2.031 -21.744 1.00 94.19 101 GLU A O 1
ATOM 777 N N . THR A 1 102 ? 9.884 -1.648 -22.430 1.00 95.88 102 THR A N 1
ATOM 778 C CA . THR A 1 102 ? 10.262 -3.069 -22.405 1.00 95.88 102 THR A CA 1
ATOM 779 C C . THR A 1 102 ? 10.069 -3.707 -21.025 1.00 95.88 102 THR A C 1
ATOM 781 O O . THR A 1 102 ? 9.611 -4.847 -20.939 1.00 95.88 102 THR A O 1
ATOM 784 N N . LEU A 1 103 ? 10.416 -3.004 -19.939 1.00 95.25 103 LEU A N 1
ATOM 785 C CA . LEU A 1 103 ? 10.242 -3.511 -18.572 1.00 95.25 103 LEU A CA 1
ATOM 786 C C . LEU A 1 103 ? 8.763 -3.641 -18.193 1.00 95.25 103 LEU A C 1
ATOM 788 O O . LEU A 1 103 ? 8.390 -4.645 -17.593 1.00 95.25 103 LEU A O 1
ATOM 792 N N . ARG A 1 104 ? 7.921 -2.676 -18.583 1.00 94.50 104 ARG A N 1
ATOM 793 C CA . ARG A 1 104 ? 6.466 -2.742 -18.371 1.00 94.50 104 ARG A CA 1
ATOM 794 C C . ARG A 1 104 ? 5.855 -3.953 -19.067 1.00 94.50 104 ARG A C 1
ATOM 796 O O . ARG A 1 104 ? 5.211 -4.764 -18.415 1.00 94.50 104 ARG A O 1
ATOM 803 N N . GLN A 1 105 ? 6.170 -4.152 -20.345 1.00 94.69 105 GLN A N 1
ATOM 804 C CA . GLN A 1 105 ? 5.690 -5.307 -21.113 1.00 94.69 105 GLN A CA 1
ATOM 805 C C . GLN A 1 105 ? 6.218 -6.646 -20.576 1.00 94.69 105 GLN A C 1
ATOM 807 O O . GLN A 1 105 ? 5.576 -7.686 -20.714 1.00 94.69 105 GLN A O 1
ATOM 812 N N . ALA A 1 106 ? 7.427 -6.671 -20.008 1.00 95.25 106 ALA A N 1
ATOM 813 C CA . ALA A 1 106 ? 7.949 -7.864 -19.346 1.00 95.25 106 ALA A CA 1
ATOM 814 C C . ALA A 1 106 ? 7.197 -8.161 -18.041 1.00 95.25 106 ALA A C 1
ATOM 816 O O . ALA A 1 106 ? 6.861 -9.315 -17.795 1.00 95.25 106 ALA A O 1
ATOM 817 N N . PHE A 1 107 ? 6.908 -7.130 -17.242 1.00 95.00 107 PHE A N 1
ATOM 818 C CA . PHE A 1 107 ? 6.119 -7.255 -16.021 1.00 95.00 107 PHE A CA 1
ATOM 819 C C . PHE A 1 107 ? 4.700 -7.744 -16.318 1.00 95.00 107 PHE A C 1
ATOM 821 O O . PHE A 1 107 ? 4.274 -8.727 -15.727 1.00 95.00 107 PHE A O 1
ATOM 828 N N . GLU A 1 108 ? 4.003 -7.131 -17.277 1.00 93.00 108 GLU A N 1
ATOM 829 C CA . GLU A 1 108 ? 2.642 -7.529 -17.664 1.00 93.00 108 GLU A CA 1
ATOM 830 C C . GLU A 1 108 ? 2.583 -9.004 -18.081 1.00 93.00 108 GLU A C 1
ATOM 832 O O . GLU A 1 108 ? 1.785 -9.765 -17.541 1.00 93.00 108 GLU A O 1
ATOM 837 N N . ARG A 1 109 ? 3.516 -9.451 -18.932 1.00 95.25 109 ARG A N 1
ATOM 838 C CA . ARG A 1 109 ? 3.611 -10.869 -19.319 1.00 95.25 109 ARG A CA 1
ATOM 839 C C . ARG A 1 109 ? 3.908 -11.803 -18.147 1.00 95.25 109 ARG A C 1
ATOM 841 O O . ARG A 1 109 ? 3.413 -12.921 -18.140 1.00 95.25 109 ARG A O 1
ATOM 848 N N . LEU A 1 110 ? 4.718 -11.374 -17.176 1.00 95.25 110 LEU A N 1
ATOM 849 C CA . LEU A 1 110 ? 4.997 -12.167 -15.975 1.00 95.25 110 LEU A CA 1
ATOM 850 C C . LEU A 1 110 ? 3.743 -12.323 -15.108 1.00 95.25 110 LEU A C 1
ATOM 852 O O . LEU A 1 110 ? 3.501 -13.404 -14.585 1.00 95.25 110 LEU A O 1
ATOM 856 N N . MET A 1 111 ? 2.945 -11.263 -14.963 1.00 93.50 111 MET A N 1
ATOM 857 C CA . MET A 1 111 ? 1.716 -11.308 -14.164 1.00 93.50 111 MET A CA 1
ATOM 858 C C . MET A 1 111 ? 0.644 -12.225 -14.772 1.00 93.50 111 MET A C 1
ATOM 860 O O . MET A 1 111 ? -0.235 -12.695 -14.055 1.00 93.50 111 MET A O 1
ATOM 864 N N . GLU A 1 112 ? 0.725 -12.493 -16.076 1.00 93.31 112 GLU A N 1
ATOM 865 C CA . GLU A 1 112 ? -0.146 -13.428 -16.796 1.00 93.31 112 GLU A CA 1
ATOM 866 C C . GLU A 1 112 ? 0.420 -14.858 -16.875 1.00 93.31 112 GLU A C 1
ATOM 868 O O . GLU A 1 112 ? -0.289 -15.771 -17.301 1.00 93.31 112 GLU A O 1
ATOM 873 N N . ASP A 1 113 ? 1.678 -15.082 -16.475 1.00 97.19 113 ASP A N 1
ATOM 874 C CA . ASP A 1 113 ? 2.316 -16.398 -16.536 1.00 97.19 113 ASP A CA 1
ATOM 875 C C . ASP A 1 113 ? 1.683 -17.349 -15.497 1.00 97.19 113 ASP A C 1
ATOM 877 O O . ASP A 1 113 ? 1.808 -17.117 -14.289 1.00 97.19 113 ASP A O 1
ATOM 881 N N . PRO A 1 114 ? 1.032 -18.455 -15.916 1.00 96.25 114 PRO A N 1
ATOM 882 C CA . PRO A 1 114 ? 0.337 -19.341 -14.985 1.00 96.25 114 PRO A CA 1
ATOM 883 C C . PRO A 1 114 ? 1.255 -20.001 -13.953 1.00 96.25 114 PRO A C 1
ATOM 885 O O . PRO A 1 114 ? 0.807 -20.295 -12.845 1.00 96.25 114 PRO A O 1
ATOM 888 N N . ALA A 1 115 ? 2.522 -20.252 -14.296 1.00 96.69 115 ALA A N 1
ATOM 889 C CA . ALA A 1 115 ? 3.486 -20.820 -13.363 1.00 96.69 115 ALA A CA 1
ATOM 890 C C . ALA A 1 115 ? 3.881 -19.787 -12.301 1.00 96.69 115 ALA A C 1
ATOM 892 O O . ALA A 1 115 ? 3.937 -20.132 -11.121 1.00 96.69 115 ALA A O 1
ATOM 893 N N . PHE A 1 116 ? 4.077 -18.524 -12.696 1.00 95.62 116 PHE A N 1
ATOM 894 C CA . PHE A 1 116 ? 4.325 -17.437 -11.748 1.00 95.62 116 PHE A CA 1
ATOM 895 C C . PHE A 1 116 ? 3.124 -17.197 -10.831 1.00 95.62 116 PHE A C 1
ATOM 897 O O . PHE A 1 116 ? 3.296 -17.125 -9.617 1.00 95.62 116 PHE A O 1
ATOM 904 N N . VAL A 1 117 ? 1.907 -17.122 -11.381 1.00 93.50 117 VAL A N 1
ATOM 905 C CA . VAL A 1 117 ? 0.685 -16.937 -10.582 1.00 93.50 117 VAL A CA 1
ATOM 906 C C . VAL A 1 117 ? 0.538 -18.067 -9.563 1.00 93.50 117 VAL A C 1
ATOM 908 O O . VAL A 1 117 ? 0.330 -17.803 -8.381 1.00 93.50 117 VAL A O 1
ATOM 911 N N . ALA A 1 118 ? 0.695 -19.324 -9.989 1.00 93.81 118 ALA A N 1
ATOM 912 C CA . ALA A 1 118 ? 0.563 -20.473 -9.096 1.00 93.81 118 ALA A CA 1
ATOM 913 C C . ALA A 1 118 ? 1.604 -20.454 -7.963 1.00 93.81 118 ALA A C 1
ATOM 915 O O . ALA A 1 118 ? 1.257 -20.693 -6.805 1.00 93.81 118 ALA A O 1
ATOM 916 N N . ASP A 1 119 ? 2.863 -20.142 -8.284 1.00 94.38 119 ASP A N 1
ATOM 917 C CA . ASP A 1 119 ? 3.945 -20.050 -7.302 1.00 94.38 119 ASP A CA 1
ATOM 918 C C . ASP A 1 119 ? 3.741 -18.880 -6.325 1.00 94.38 119 ASP A C 1
ATOM 920 O O . ASP A 1 119 ? 3.882 -19.039 -5.107 1.00 94.38 119 ASP A O 1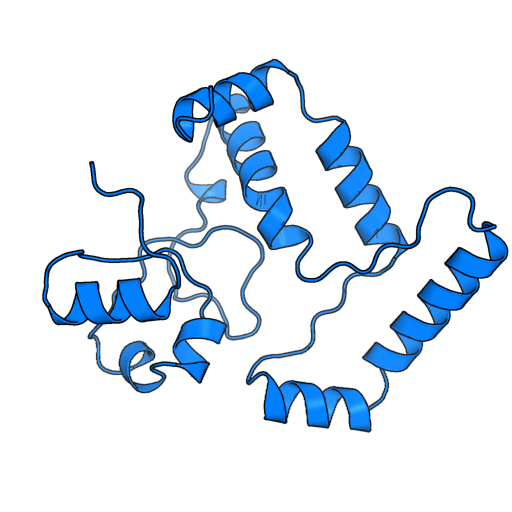
ATOM 924 N N . PHE A 1 120 ? 3.315 -17.722 -6.841 1.00 91.19 120 PHE A N 1
ATOM 925 C CA . PHE A 1 120 ? 2.981 -16.548 -6.042 1.00 91.19 120 PHE A CA 1
ATOM 926 C C . PHE A 1 120 ? 1.858 -16.858 -5.052 1.00 91.19 120 PHE A C 1
ATOM 928 O O . PHE A 1 120 ? 2.030 -16.659 -3.851 1.00 91.19 120 PHE A O 1
ATOM 935 N N . GLU A 1 121 ? 0.720 -17.384 -5.510 1.00 88.56 121 GLU A N 1
ATOM 936 C CA . GLU A 1 121 ? -0.408 -17.679 -4.621 1.00 88.56 121 GLU A CA 1
ATOM 937 C C . GLU A 1 121 ? -0.051 -18.752 -3.580 1.00 88.56 121 GLU A C 1
ATOM 939 O O . GLU A 1 121 ? -0.451 -18.658 -2.414 1.00 88.56 121 GLU A O 1
ATOM 944 N N . ALA A 1 122 ? 0.755 -19.748 -3.962 1.00 86.88 122 ALA A N 1
ATOM 945 C CA . ALA A 1 122 ? 1.219 -20.786 -3.051 1.00 86.88 122 ALA A CA 1
ATOM 946 C C . ALA A 1 122 ? 2.145 -20.240 -1.954 1.00 86.88 122 ALA A C 1
ATOM 948 O O . ALA A 1 122 ? 2.024 -20.663 -0.797 1.00 86.88 122 ALA A O 1
ATOM 949 N N . THR A 1 123 ? 3.035 -19.309 -2.297 1.00 84.50 123 THR A N 1
ATOM 950 C CA . THR A 1 123 ? 4.047 -18.755 -1.385 1.00 84.50 123 THR A CA 1
ATOM 951 C C . THR A 1 123 ? 3.485 -17.628 -0.526 1.00 84.50 123 THR A C 1
ATOM 953 O O . THR A 1 123 ? 3.675 -17.599 0.688 1.00 84.50 123 THR A O 1
ATOM 956 N N . VAL A 1 124 ? 2.759 -16.708 -1.156 1.00 81.81 124 VAL A N 1
ATOM 957 C CA . VAL A 1 124 ? 2.308 -15.441 -0.571 1.00 81.81 124 VAL A CA 1
ATOM 958 C C . VAL A 1 124 ? 0.927 -15.574 0.081 1.00 81.81 124 VAL A C 1
ATOM 960 O O . VAL A 1 124 ? 0.517 -14.682 0.818 1.00 81.81 124 VAL A O 1
ATOM 963 N N . LYS A 1 125 ? 0.211 -16.688 -0.150 1.00 78.50 125 LYS A N 1
ATOM 964 C CA . LYS A 1 125 ? -1.150 -16.949 0.368 1.00 78.50 125 LYS A CA 1
ATOM 965 C C . LYS A 1 125 ? -2.131 -15.803 0.079 1.00 78.50 125 LYS A C 1
ATOM 967 O O . LYS A 1 125 ? -3.027 -15.525 0.871 1.00 78.50 125 LYS A O 1
ATOM 972 N N . GLY A 1 126 ? -1.941 -15.138 -1.057 1.00 80.06 126 GLY A N 1
ATOM 973 C CA . GLY A 1 126 ? -2.779 -14.049 -1.551 1.00 80.06 126 GLY A CA 1
ATOM 974 C C . GLY A 1 126 ? -3.292 -14.339 -2.958 1.00 80.06 126 GLY A C 1
ATOM 975 O O . GLY A 1 126 ? -3.071 -15.422 -3.501 1.00 80.06 126 GLY A O 1
ATOM 976 N N . ARG A 1 127 ? -3.972 -13.359 -3.553 1.00 82.44 127 ARG A N 1
ATOM 977 C CA . ARG A 1 127 ? -4.299 -13.349 -4.985 1.00 82.44 127 ARG A CA 1
ATOM 978 C C . ARG A 1 127 ? -3.475 -12.282 -5.670 1.00 82.44 127 ARG A C 1
ATOM 980 O O . ARG A 1 127 ? -3.283 -11.200 -5.115 1.00 82.44 127 ARG A O 1
ATOM 987 N N . LEU A 1 128 ? -3.009 -12.587 -6.872 1.00 85.94 128 LEU A N 1
ATOM 988 C CA . LEU A 1 128 ? -2.312 -11.602 -7.678 1.00 85.94 128 LEU A CA 1
ATOM 989 C C . LEU A 1 128 ? -3.322 -10.567 -8.200 1.00 85.94 128 LEU A C 1
ATOM 991 O O . LEU A 1 128 ? -4.344 -10.929 -8.777 1.00 85.94 128 LEU A O 1
ATOM 995 N N . ASN A 1 129 ? -3.040 -9.284 -7.980 1.00 85.38 129 ASN A N 1
ATOM 996 C CA . ASN A 1 129 ? -3.846 -8.167 -8.475 1.00 85.38 129 ASN A CA 1
ATOM 997 C C . ASN A 1 129 ? -2.907 -7.041 -8.945 1.00 85.38 129 ASN A C 1
ATOM 999 O O . ASN A 1 129 ? -2.622 -6.121 -8.175 1.00 85.38 129 ASN A O 1
ATOM 1003 N N . PRO A 1 130 ? -2.317 -7.167 -10.145 1.00 88.12 130 PRO A N 1
ATOM 1004 C CA . PRO A 1 130 ? -1.275 -6.260 -10.606 1.00 88.12 130 PRO A CA 1
ATOM 1005 C C . PRO A 1 130 ? -1.849 -4.925 -11.092 1.00 88.12 130 PRO A C 1
ATOM 1007 O O . PRO A 1 130 ? -2.890 -4.877 -11.743 1.00 88.12 130 PRO A O 1
ATOM 1010 N N . THR A 1 131 ? -1.106 -3.845 -10.854 1.00 87.81 131 THR A N 1
ATOM 1011 C CA . THR A 1 131 ? -1.365 -2.523 -11.446 1.00 87.81 131 THR A CA 1
ATOM 1012 C C . THR A 1 131 ? -0.467 -2.333 -12.665 1.00 87.81 131 THR A C 1
ATOM 1014 O O . THR A 1 131 ? 0.723 -2.657 -12.615 1.00 87.81 131 THR A O 1
ATOM 1017 N N . THR A 1 132 ? -1.005 -1.792 -13.761 1.00 87.19 132 THR A N 1
ATOM 1018 C CA . THR A 1 132 ? -0.202 -1.524 -14.963 1.00 87.19 132 THR A CA 1
ATOM 1019 C C . THR A 1 132 ? 0.825 -0.422 -14.707 1.00 87.19 132 THR A C 1
ATOM 1021 O O . THR A 1 132 ? 0.646 0.456 -13.859 1.00 87.19 132 THR A O 1
ATOM 1024 N N . GLY A 1 133 ? 1.908 -0.413 -15.487 1.00 86.12 133 GLY A N 1
ATOM 1025 C CA . GLY A 1 133 ? 2.927 0.631 -15.367 1.00 86.12 133 GLY A CA 1
ATOM 1026 C C . GLY A 1 133 ? 2.427 2.035 -15.739 1.00 86.12 133 GLY A C 1
ATOM 1027 O O . GLY A 1 133 ? 3.045 3.020 -15.328 1.00 86.12 133 GLY A O 1
ATOM 1028 N N . ALA A 1 134 ? 1.349 2.129 -16.524 1.00 85.31 134 ALA A N 1
ATOM 1029 C CA . ALA A 1 134 ? 0.694 3.386 -16.876 1.00 85.31 134 ALA A CA 1
ATOM 1030 C C . ALA A 1 134 ? -0.197 3.889 -15.732 1.00 85.31 134 ALA A C 1
ATOM 1032 O O . ALA A 1 134 ? -0.075 5.045 -15.330 1.00 85.31 134 ALA A O 1
ATOM 1033 N N . ASP A 1 135 ? -1.016 3.010 -15.151 1.00 86.94 135 ASP A N 1
ATOM 1034 C CA . ASP A 1 135 ? -1.868 3.362 -14.012 1.00 86.94 135 ASP A CA 1
ATOM 1035 C C . ASP A 1 135 ? -1.025 3.741 -12.793 1.00 86.94 135 ASP A C 1
ATOM 1037 O O . ASP A 1 135 ? -1.298 4.744 -12.135 1.00 86.94 135 ASP A O 1
ATOM 1041 N N . LEU A 1 136 ? 0.062 3.000 -12.542 1.00 89.00 136 LEU A N 1
ATOM 1042 C CA . LEU A 1 136 ? 1.009 3.309 -11.475 1.00 89.00 136 LEU A CA 1
ATOM 1043 C C . LEU A 1 136 ? 1.600 4.718 -11.624 1.00 89.00 136 LEU A C 1
ATOM 1045 O O . LEU A 1 136 ? 1.714 5.435 -10.633 1.00 89.00 136 LEU A O 1
ATOM 1049 N N . ALA A 1 137 ? 1.942 5.138 -12.847 1.00 87.38 137 ALA A N 1
ATOM 1050 C CA . ALA A 1 137 ? 2.475 6.478 -13.093 1.00 87.38 137 ALA A CA 1
ATOM 1051 C C . ALA A 1 137 ? 1.442 7.566 -12.758 1.00 87.38 137 ALA A C 1
ATOM 1053 O O . ALA A 1 137 ? 1.769 8.515 -12.055 1.00 87.38 137 ALA A O 1
ATOM 1054 N N . LEU A 1 138 ? 0.179 7.377 -13.154 1.00 86.44 138 LEU A N 1
ATOM 1055 C CA . LEU A 1 138 ? -0.906 8.304 -12.813 1.00 86.44 138 LEU A CA 1
ATOM 1056 C C . LEU A 1 138 ? -1.149 8.409 -11.302 1.00 86.44 138 LEU A C 1
ATOM 1058 O O . LEU A 1 138 ? -1.562 9.465 -10.821 1.00 86.44 138 LEU A O 1
ATOM 1062 N N . PHE A 1 139 ? -0.955 7.318 -10.556 1.00 84.94 139 PHE A N 1
ATOM 1063 C CA . PHE A 1 139 ? -1.040 7.342 -9.095 1.00 84.94 139 PHE A CA 1
ATOM 1064 C C . PHE A 1 139 ? 0.128 8.099 -8.470 1.00 84.94 139 PHE A C 1
ATOM 1066 O O . PHE A 1 139 ? -0.092 8.899 -7.564 1.00 84.94 139 PHE A O 1
ATOM 1073 N N . VAL A 1 140 ? 1.348 7.873 -8.961 1.00 87.75 140 VAL A N 1
ATOM 1074 C CA . VAL A 1 140 ? 2.543 8.584 -8.488 1.00 87.75 140 VAL A CA 1
ATOM 1075 C C . VAL A 1 140 ? 2.428 10.081 -8.762 1.00 87.75 140 VAL A C 1
ATOM 1077 O O . VAL A 1 140 ? 2.669 10.865 -7.851 1.00 87.75 140 VAL A O 1
ATOM 1080 N N . ASP A 1 141 ? 1.993 10.487 -9.955 1.00 88.88 141 ASP A N 1
ATOM 1081 C CA . ASP A 1 141 ? 1.821 11.905 -10.289 1.00 88.88 141 ASP A CA 1
ATOM 1082 C C . ASP A 1 141 ? 0.812 12.575 -9.342 1.00 88.88 141 ASP A C 1
ATOM 1084 O O . ASP A 1 141 ? 1.116 13.592 -8.725 1.00 88.88 141 ASP A O 1
ATOM 1088 N N . ARG A 1 142 ? -0.348 11.941 -9.108 1.00 85.31 142 ARG A N 1
ATOM 1089 C CA . ARG A 1 142 ? -1.342 12.436 -8.138 1.00 85.31 142 ARG A CA 1
ATOM 1090 C C . ARG A 1 142 ? -0.802 12.520 -6.713 1.00 85.31 142 ARG A C 1
ATOM 1092 O O . ARG A 1 142 ? -1.136 13.455 -5.994 1.00 85.31 142 ARG A O 1
ATOM 1099 N N . ALA A 1 143 ? 0.008 11.547 -6.303 1.00 85.56 143 ALA A N 1
ATOM 1100 C CA . ALA A 1 143 ? 0.639 11.548 -4.990 1.00 85.56 143 ALA A CA 1
ATOM 1101 C C . ALA A 1 143 ? 1.617 12.721 -4.832 1.00 85.56 143 ALA A C 1
ATOM 1103 O O . ALA A 1 143 ? 1.639 13.371 -3.786 1.00 85.56 143 ALA A O 1
ATOM 1104 N N . LEU A 1 144 ? 2.403 13.010 -5.870 1.00 87.94 144 LEU A N 1
ATOM 1105 C CA . LEU A 1 144 ? 3.357 14.120 -5.887 1.00 87.94 144 LEU A CA 1
ATOM 1106 C C . LEU A 1 144 ? 2.668 15.490 -5.957 1.00 87.94 144 LEU A C 1
ATOM 1108 O O . LEU A 1 144 ? 3.185 16.449 -5.390 1.00 87.94 144 LEU A O 1
ATOM 1112 N N . ASP A 1 145 ? 1.484 15.559 -6.564 1.00 90.44 145 ASP A N 1
ATOM 1113 C CA . ASP A 1 145 ? 0.652 16.765 -6.647 1.00 90.44 145 ASP A CA 1
ATOM 1114 C C . ASP A 1 145 ? -0.185 17.032 -5.376 1.00 90.44 145 ASP A C 1
ATOM 1116 O O . ASP A 1 145 ? -1.047 17.916 -5.367 1.00 90.44 145 ASP A O 1
ATOM 1120 N N . THR A 1 146 ? 0.056 16.298 -4.280 1.00 90.62 146 THR A N 1
ATOM 1121 C CA . THR A 1 146 ? -0.656 16.509 -3.009 1.00 90.62 146 THR A CA 1
ATOM 1122 C C . THR A 1 146 ? -0.477 17.957 -2.519 1.00 90.62 146 THR A C 1
ATOM 1124 O O . THR A 1 146 ? 0.660 18.401 -2.324 1.00 90.62 146 THR A O 1
ATOM 1127 N N . PRO A 1 147 ? -1.568 18.705 -2.249 1.00 92.94 147 PRO A N 1
ATOM 1128 C CA . PRO A 1 147 ? -1.473 20.085 -1.787 1.00 92.94 147 PRO A CA 1
ATOM 1129 C C . PRO A 1 147 ? -0.700 20.218 -0.462 1.00 92.94 147 PRO A C 1
ATOM 1131 O O . PRO A 1 147 ? -0.902 19.400 0.441 1.00 92.94 147 PRO A O 1
ATOM 1134 N N . PRO A 1 148 ? 0.096 21.292 -0.268 1.00 93.38 148 PRO A N 1
ATOM 1135 C CA . PRO A 1 148 ? 0.830 21.520 0.980 1.00 93.38 148 PRO A CA 1
ATOM 1136 C C . PRO A 1 148 ? -0.051 21.476 2.234 1.00 93.38 148 PRO A C 1
ATOM 1138 O O . PRO A 1 148 ? 0.335 20.883 3.232 1.00 93.38 148 PRO A O 1
ATOM 1141 N N . ALA A 1 149 ? -1.273 22.012 2.160 1.00 93.44 149 ALA A N 1
ATOM 1142 C CA . ALA A 1 149 ? -2.217 21.980 3.277 1.00 93.44 149 ALA A CA 1
ATOM 1143 C C . ALA A 1 149 ? -2.596 20.548 3.704 1.00 93.44 149 ALA A C 1
ATOM 1145 O O . ALA A 1 149 ? -2.711 20.273 4.896 1.00 93.44 149 ALA A O 1
ATOM 1146 N N . THR A 1 150 ? -2.754 19.625 2.748 1.00 93.69 150 THR A N 1
ATOM 1147 C CA . THR A 1 150 ? -3.026 18.207 3.030 1.00 93.69 150 THR A CA 1
ATOM 1148 C C . THR A 1 150 ? -1.806 17.531 3.651 1.00 93.69 150 THR A C 1
ATOM 1150 O O . THR A 1 150 ? -1.952 16.771 4.606 1.00 93.69 150 THR A O 1
ATOM 1153 N N . LEU A 1 151 ? -0.600 17.848 3.163 1.00 91.75 151 LEU A N 1
ATOM 1154 C CA . LEU A 1 151 ? 0.652 17.347 3.738 1.00 91.75 151 LEU A CA 1
ATOM 1155 C C . LEU A 1 151 ? 0.839 17.813 5.185 1.00 91.75 151 LEU A C 1
ATOM 1157 O O . LEU A 1 151 ? 1.176 17.003 6.046 1.00 91.75 151 LEU A O 1
ATOM 1161 N N . ASP A 1 152 ? 0.598 19.092 5.464 1.00 93.00 152 ASP A N 1
ATOM 1162 C CA . ASP A 1 152 ? 0.745 19.662 6.804 1.00 93.00 152 ASP A CA 1
ATOM 1163 C C . ASP A 1 152 ? -0.294 19.084 7.778 1.00 93.00 152 ASP A C 1
ATOM 1165 O O . ASP A 1 152 ? 0.034 18.738 8.918 1.00 93.00 152 ASP A O 1
ATOM 1169 N N . ALA A 1 153 ? -1.536 18.888 7.322 1.00 91.94 153 ALA A N 1
ATOM 1170 C CA . ALA A 1 153 ? -2.560 18.198 8.102 1.00 91.94 153 ALA A CA 1
ATOM 1171 C C . ALA A 1 153 ? -2.162 16.743 8.408 1.00 91.94 153 ALA A C 1
ATOM 1173 O O . ALA A 1 153 ? -2.259 16.304 9.556 1.00 91.94 153 ALA A O 1
ATOM 1174 N N . ALA A 1 154 ? -1.654 16.008 7.413 1.00 90.62 154 ALA A N 1
ATOM 1175 C CA . ALA A 1 154 ? -1.201 14.632 7.592 1.00 90.62 154 ALA A CA 1
ATOM 1176 C C . ALA A 1 154 ? -0.029 14.535 8.578 1.00 90.62 154 ALA A C 1
ATOM 1178 O O . ALA A 1 154 ? -0.060 13.702 9.480 1.00 90.62 154 ALA A O 1
ATOM 1179 N N . LYS A 1 155 ? 0.969 15.417 8.461 1.00 90.38 155 LYS A N 1
ATOM 1180 C CA . LYS A 1 155 ? 2.091 15.526 9.407 1.00 90.38 155 LYS A CA 1
ATOM 1181 C C . LYS A 1 155 ? 1.621 15.749 10.838 1.00 90.38 155 LYS A C 1
ATOM 1183 O O . LYS A 1 155 ? 2.036 15.018 11.733 1.00 90.38 155 LYS A O 1
ATOM 1188 N N . THR A 1 156 ? 0.697 16.693 11.027 1.00 91.06 156 THR A N 1
ATOM 1189 C CA . THR A 1 156 ? 0.110 17.003 12.339 1.00 91.06 156 THR A CA 1
ATOM 1190 C C . THR A 1 156 ? -0.560 15.773 12.954 1.00 91.06 156 THR A C 1
ATOM 1192 O O . THR A 1 156 ? -0.364 15.476 14.129 1.00 91.06 156 THR A O 1
ATOM 1195 N N . ILE A 1 157 ? -1.333 15.031 12.157 1.00 87.06 157 ILE A N 1
ATOM 1196 C CA . ILE A 1 157 ? -2.060 13.838 12.615 1.00 87.06 157 ILE A CA 1
ATOM 1197 C C . ILE A 1 157 ? -1.112 12.675 12.914 1.00 87.06 157 ILE A C 1
ATOM 1199 O O . ILE A 1 157 ? -1.310 11.952 13.890 1.00 87.06 157 ILE A O 1
ATOM 1203 N N . LEU A 1 158 ? -0.085 12.489 12.084 1.00 84.00 158 LEU A N 1
ATOM 1204 C CA . LEU A 1 158 ? 0.887 11.406 12.223 1.00 84.00 158 LEU A CA 1
ATOM 1205 C C . LEU A 1 158 ? 1.997 11.719 13.239 1.00 84.00 158 LEU A C 1
ATOM 1207 O O . LEU A 1 158 ? 2.792 10.834 13.551 1.00 84.00 158 LEU A O 1
ATOM 1211 N N . GLY A 1 159 ? 2.057 12.949 13.759 1.00 85.19 159 GLY A N 1
ATOM 1212 C CA . GLY A 1 159 ? 3.109 13.396 14.672 1.00 85.19 159 GLY A CA 1
ATOM 1213 C C . GLY A 1 159 ? 4.492 13.437 14.017 1.00 85.19 159 GLY A C 1
ATOM 1214 O O . GLY A 1 159 ? 5.484 13.103 14.663 1.00 85.19 159 GLY A O 1
ATOM 1215 N N . ILE A 1 160 ? 4.548 13.777 12.725 1.00 81.38 160 ILE A N 1
ATOM 1216 C CA . ILE A 1 160 ? 5.781 13.885 11.937 1.00 81.38 160 ILE A CA 1
ATOM 1217 C C . ILE A 1 160 ? 6.059 15.377 11.716 1.00 81.38 160 ILE A C 1
ATOM 1219 O O . ILE A 1 160 ? 5.569 15.949 10.743 1.00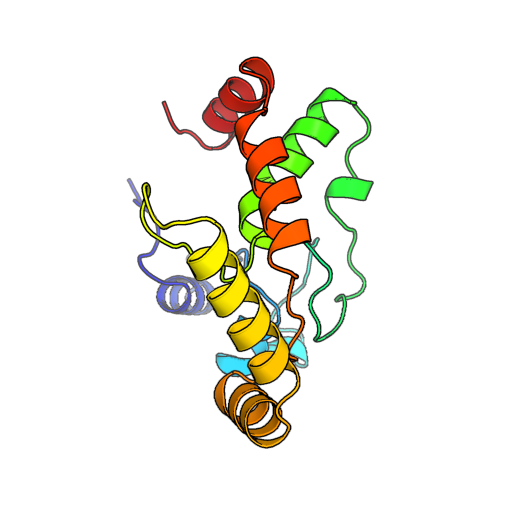 81.38 160 ILE A O 1
ATOM 1223 N N . ASP A 1 161 ? 6.810 15.993 12.630 1.00 61.81 161 ASP A N 1
ATOM 1224 C CA . ASP A 1 161 ? 7.292 17.380 12.508 1.00 61.81 161 ASP A CA 1
ATOM 1225 C C . ASP A 1 161 ? 8.534 17.485 11.602 1.00 61.81 161 ASP A C 1
ATOM 1227 O O . ASP A 1 161 ? 9.467 16.658 11.760 1.00 61.81 161 ASP A O 1
#

Secondary structure (DSSP, 8-state):
-----SSHHHHHHHHHTTS-S-----HHHHHHH-GGGGTSSS-----B-SSPPTT---S--BHHHH--SHHHHHHHHHHTHHHHH-S---PPTT--HHHHHHHHHHHHHHHT-HHHHHHHHHHHSS---PPPHHHHHHHHHHHHT--HHHHHHHHHHHT--

Foldseek 3Di:
DCPDDPDVVVVVVCCVVVVDVDDDDAVLVCCPPPVVCLPVVVDDDAEDAEDAFQVGDPPHHHPCVVDDDPLVNLLSLLVRLVRHLPDDDDDDPPPDPVVVVVVQVVVVVLLVDPVNQVVCCVVSVGHDDDDGPVRSVVSVVVNVVRDPVSVVVNCVVVVND

Radius of gyration: 18.68 Å; chains: 1; bounding box: 36×43×52 Å

pLDDT: mean 88.5, std 6.83, range [50.94, 97.19]